Protein AF-A0A0J1FGZ0-F1 (afdb_monomer_lite)

Radius of gyration: 11.86 Å; chains: 1; bounding box: 28×15×34 Å

pLDDT: mean 94.36, std 8.89, range [54.12, 98.62]

Sequence (48 aa):
MIDFHCHLLPGVDDGAESLAEGLAIARQLYEAGFTTVVATPHVLEGIT

Secondary structure (DSSP, 8-state):
-EEEEE--STTTSSS-SSHHHHHHHHHHHHHTT--EEEE-----TT--

Structure (mmCIF, N/CA/C/O backbone):
data_AF-A0A0J1FGZ0-F1
#
_entry.id   AF-A0A0J1FGZ0-F1
#
loop_
_atom_site.group_PDB
_atom_site.id
_atom_site.type_symbol
_atom_site.label_atom_id
_atom_site.label_alt_id
_atom_site.label_comp_id
_atom_site.label_asym_id
_atom_site.label_entity_id
_atom_site.label_seq_id
_atom_site.pdbx_PDB_ins_code
_atom_site.Cartn_x
_atom_site.Cartn_y
_atom_site.Cartn_z
_atom_site.occupancy
_atom_site.B_iso_or_equiv
_atom_site.auth_seq_id
_atom_site.auth_comp_id
_atom_site.auth_asym_id
_atom_site.auth_atom_id
_atom_site.pdbx_PDB_model_num
ATOM 1 N N . MET A 1 1 ? -13.058 6.406 4.946 1.00 93.81 1 MET A N 1
ATOM 2 C CA . MET A 1 1 ? -12.480 7.220 3.845 1.00 93.81 1 MET A CA 1
ATOM 3 C C . MET A 1 1 ? -11.753 6.292 2.875 1.00 93.81 1 MET A C 1
ATOM 5 O O . MET A 1 1 ? -11.380 5.204 3.304 1.00 93.81 1 MET A O 1
ATOM 9 N N . ILE A 1 2 ? -11.605 6.654 1.595 1.00 98.00 2 ILE A N 1
ATOM 10 C CA . ILE A 1 2 ? -10.888 5.832 0.600 1.00 98.00 2 ILE A CA 1
ATOM 11 C C . ILE A 1 2 ? -9.607 6.561 0.198 1.00 98.00 2 ILE A C 1
ATOM 13 O O . ILE A 1 2 ? -9.678 7.734 -0.161 1.00 98.00 2 ILE A O 1
ATOM 17 N N . ASP A 1 3 ? -8.473 5.869 0.276 1.00 98.00 3 ASP A N 1
ATOM 18 C CA . ASP A 1 3 ? -7.207 6.314 -0.300 1.00 98.00 3 ASP A CA 1
ATOM 19 C C . ASP A 1 3 ? -7.069 5.723 -1.707 1.00 98.00 3 ASP A C 1
ATOM 21 O O . ASP A 1 3 ? -7.253 4.519 -1.908 1.00 98.00 3 ASP A O 1
ATOM 25 N N . PHE A 1 4 ? -6.787 6.582 -2.680 1.00 98.06 4 PHE A N 1
ATOM 26 C CA . PHE A 1 4 ? -6.674 6.220 -4.090 1.00 98.06 4 PHE A CA 1
ATOM 27 C C . PHE A 1 4 ? -5.234 6.232 -4.601 1.00 98.06 4 PHE A C 1
ATOM 29 O O . PHE A 1 4 ? -5.033 5.971 -5.785 1.00 98.06 4 PHE A O 1
ATOM 36 N N . HIS A 1 5 ? -4.251 6.548 -3.755 1.00 97.25 5 HIS A N 1
ATOM 37 C CA . HIS A 1 5 ? -2.858 6.584 -4.170 1.00 97.25 5 HIS A CA 1
ATOM 38 C C . HIS A 1 5 ? -1.926 6.182 -3.027 1.00 97.25 5 HIS A C 1
ATOM 40 O O . HIS A 1 5 ? -1.593 6.989 -2.162 1.00 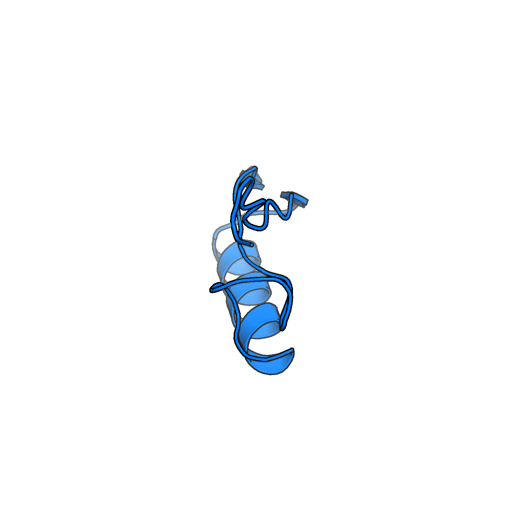97.25 5 HIS A O 1
ATOM 46 N N 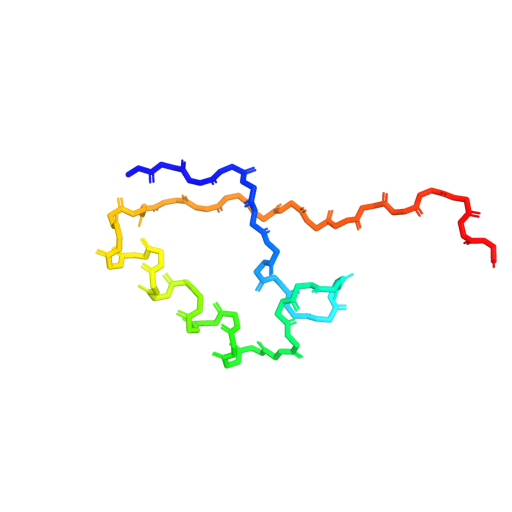. CYS A 1 6 ? -1.494 4.921 -3.040 1.00 96.94 6 CYS A N 1
ATOM 47 C CA . CYS A 1 6 ? -0.629 4.379 -2.001 1.00 96.94 6 CYS A CA 1
ATOM 48 C C . CYS A 1 6 ? 0.351 3.336 -2.556 1.00 96.94 6 CYS A C 1
ATOM 50 O O . CYS A 1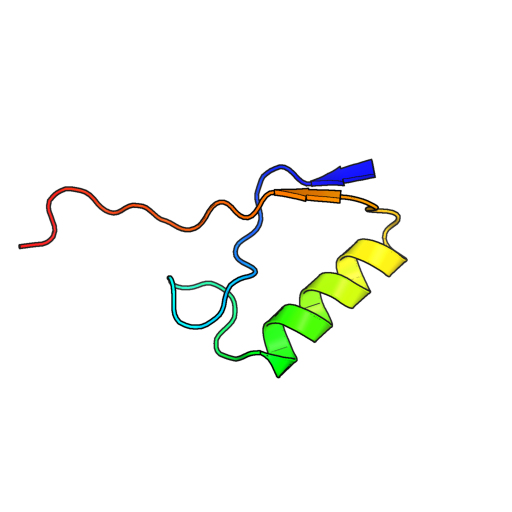 6 ? -0.031 2.448 -3.326 1.00 96.94 6 CYS A O 1
ATOM 52 N N . HIS A 1 7 ? 1.601 3.408 -2.100 1.00 96.88 7 HIS A N 1
ATOM 53 C CA . HIS A 1 7 ? 2.696 2.510 -2.473 1.00 96.88 7 HIS A CA 1
ATOM 54 C C . HIS A 1 7 ? 2.931 1.474 -1.364 1.00 96.88 7 HIS A C 1
ATOM 56 O O . HIS A 1 7 ? 3.919 1.490 -0.632 1.00 96.88 7 HIS A O 1
ATOM 62 N N . LEU A 1 8 ? 1.933 0.606 -1.179 1.00 95.88 8 LEU A N 1
ATOM 63 C CA . LEU A 1 8 ? 1.833 -0.286 -0.017 1.00 95.88 8 LEU A CA 1
ATOM 64 C C . LEU A 1 8 ? 2.452 -1.679 -0.236 1.00 95.88 8 LEU A C 1
ATOM 66 O O . LEU A 1 8 ? 2.627 -2.433 0.722 1.00 95.88 8 LEU A O 1
ATOM 70 N N . LEU A 1 9 ? 2.719 -2.057 -1.491 1.00 96.31 9 LEU A N 1
ATOM 71 C CA . LEU A 1 9 ? 3.112 -3.417 -1.863 1.00 96.31 9 LEU A CA 1
ATOM 72 C C . LEU A 1 9 ? 4.640 -3.566 -1.875 1.00 96.31 9 LEU A C 1
ATOM 74 O O . LEU A 1 9 ? 5.292 -2.946 -2.713 1.00 96.31 9 LEU A O 1
ATOM 78 N N . PRO A 1 10 ? 5.220 -4.416 -1.009 1.00 96.62 10 PRO A N 1
ATOM 79 C CA . PRO A 1 10 ? 6.664 -4.542 -0.936 1.00 96.62 10 PRO A CA 1
ATOM 80 C C . PRO A 1 10 ? 7.263 -5.256 -2.144 1.00 96.62 10 PRO A C 1
ATOM 82 O O . PRO A 1 10 ? 6.726 -6.260 -2.616 1.00 96.62 10 PRO A O 1
ATOM 85 N N . GLY A 1 11 ? 8.408 -4.750 -2.608 1.00 93.62 11 GLY A N 1
ATOM 86 C CA . GLY A 1 11 ? 9.150 -5.305 -3.744 1.00 93.62 11 GLY A CA 1
ATOM 87 C C . GLY A 1 11 ? 8.520 -5.036 -5.114 1.00 93.62 11 GLY A C 1
ATOM 88 O O . GLY A 1 11 ? 8.906 -5.687 -6.084 1.00 93.62 11 GLY A O 1
ATOM 89 N N . VAL A 1 12 ? 7.548 -4.121 -5.197 1.00 94.56 12 VAL A N 1
ATOM 90 C CA . VAL A 1 12 ? 6.908 -3.725 -6.463 1.00 94.56 12 VAL A CA 1
ATOM 91 C C . VAL A 1 12 ? 7.513 -2.437 -7.013 1.00 94.56 12 VAL A C 1
ATOM 93 O O . VAL A 1 12 ? 7.737 -2.337 -8.216 1.00 94.56 12 VAL A O 1
ATOM 96 N N . ASP A 1 13 ? 7.809 -1.477 -6.144 1.00 95.00 13 ASP A N 1
ATOM 97 C CA . ASP A 1 13 ? 8.432 -0.205 -6.489 1.00 95.00 13 ASP A CA 1
ATOM 98 C C . ASP A 1 13 ? 9.204 0.375 -5.289 1.00 95.00 13 ASP A C 1
ATOM 100 O O . ASP A 1 13 ? 9.663 -0.367 -4.421 1.00 95.00 13 ASP A O 1
ATOM 104 N N . ASP A 1 14 ? 9.381 1.693 -5.269 1.00 95.00 14 ASP A N 1
ATOM 105 C CA . ASP A 1 14 ? 10.043 2.493 -4.237 1.00 95.00 14 ASP A CA 1
ATOM 106 C C . ASP A 1 14 ? 9.149 2.827 -3.026 1.00 95.00 14 ASP A C 1
ATOM 108 O O . ASP A 1 14 ? 9.493 3.695 -2.224 1.00 95.00 14 ASP A O 1
ATOM 112 N N . GLY A 1 15 ? 8.004 2.152 -2.891 1.00 95.44 15 GLY A N 1
ATOM 113 C CA . GLY A 1 15 ? 7.169 2.176 -1.697 1.00 95.44 15 GLY A CA 1
ATOM 114 C C . GLY A 1 15 ? 7.748 1.379 -0.527 1.00 95.44 15 GLY A C 1
ATOM 115 O O . GLY A 1 15 ? 8.937 1.423 -0.229 1.00 95.44 15 GLY A O 1
ATOM 116 N N . ALA A 1 16 ? 6.877 0.637 0.163 1.00 97.50 16 ALA A N 1
ATOM 117 C CA . ALA A 1 16 ? 7.272 -0.189 1.304 1.00 97.50 16 ALA A CA 1
ATOM 118 C C . ALA A 1 16 ? 8.416 -1.167 0.956 1.00 97.50 16 ALA A C 1
ATOM 120 O O . ALA A 1 16 ? 8.316 -1.942 0.008 1.00 97.50 16 ALA A O 1
ATOM 121 N N . GLU A 1 17 ? 9.468 -1.228 1.772 1.00 96.44 17 GLU A N 1
ATOM 122 C CA . GLU A 1 17 ? 10.613 -2.119 1.536 1.00 96.44 17 GLU A CA 1
ATOM 123 C C . GLU A 1 17 ? 10.333 -3.559 1.994 1.00 96.44 17 GLU A C 1
ATOM 125 O O . GLU A 1 17 ? 10.947 -4.522 1.531 1.00 96.44 17 GLU A O 1
ATOM 130 N N . SER A 1 18 ? 9.395 -3.735 2.930 1.00 97.81 18 SER A N 1
ATOM 131 C CA . SER A 1 18 ? 9.061 -5.038 3.508 1.00 97.81 18 SER A CA 1
ATOM 132 C C . SER A 1 18 ? 7.577 -5.182 3.834 1.00 97.81 18 SER A C 1
ATOM 134 O O . SER A 1 18 ? 6.847 -4.206 4.003 1.00 97.81 18 SER A O 1
ATOM 136 N N . LEU A 1 19 ? 7.124 -6.427 4.011 1.00 97.50 19 LEU A N 1
ATOM 137 C CA . LEU A 1 19 ? 5.761 -6.702 4.476 1.00 97.50 19 LEU A CA 1
ATOM 138 C C . LEU A 1 1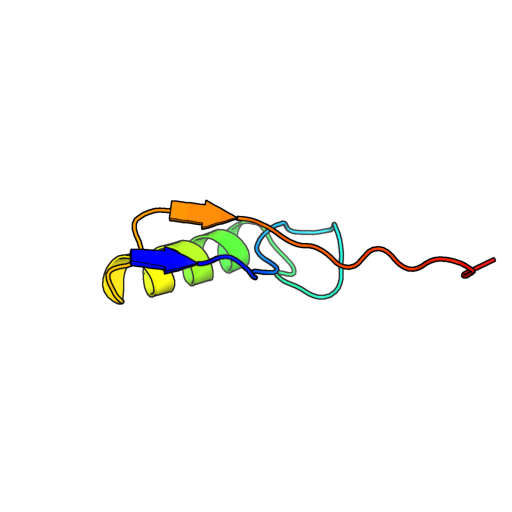9 ? 5.471 -6.043 5.833 1.00 97.50 19 LEU A C 1
ATOM 140 O O . LEU A 1 19 ? 4.361 -5.571 6.064 1.00 97.50 19 LEU A O 1
ATOM 144 N N . ALA A 1 20 ? 6.459 -6.006 6.730 1.00 98.25 20 ALA A N 1
ATOM 145 C CA . ALA A 1 20 ? 6.301 -5.387 8.042 1.00 98.25 20 ALA A CA 1
ATOM 146 C C . ALA A 1 20 ? 6.044 -3.877 7.927 1.00 98.25 20 ALA A C 1
ATOM 148 O O . ALA A 1 20 ? 5.178 -3.350 8.624 1.00 98.25 20 ALA A O 1
ATOM 149 N N . GLU A 1 21 ? 6.753 -3.206 7.020 1.00 98.00 21 GLU A N 1
ATOM 150 C CA . GLU A 1 21 ? 6.572 -1.784 6.741 1.00 98.00 21 GLU A CA 1
ATOM 151 C C . GLU A 1 21 ? 5.226 -1.498 6.065 1.00 98.00 21 GLU A C 1
ATOM 153 O O . GLU A 1 21 ? 4.473 -0.655 6.548 1.00 98.00 21 GLU A O 1
ATOM 158 N N . GLY A 1 22 ? 4.850 -2.269 5.037 1.00 97.69 22 GLY A N 1
ATOM 159 C CA . GLY A 1 22 ? 3.541 -2.133 4.387 1.00 97.69 22 GLY A CA 1
ATOM 160 C C . GLY A 1 22 ? 2.374 -2.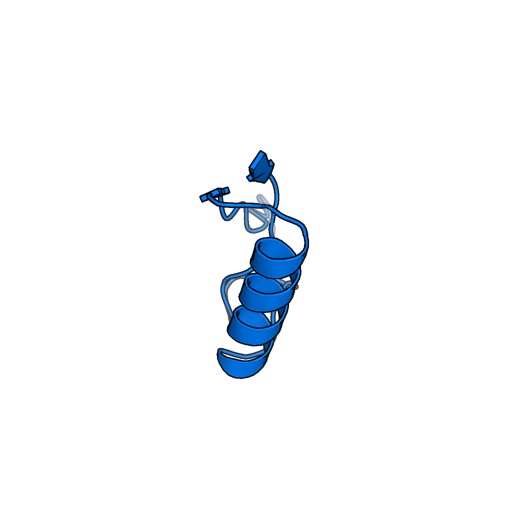310 5.368 1.00 97.69 22 GLY A C 1
ATOM 161 O O . GLY A 1 22 ? 1.400 -1.556 5.341 1.00 97.69 22 GLY A O 1
ATOM 162 N N . LEU A 1 23 ? 2.493 -3.248 6.316 1.00 98.06 23 LEU A N 1
ATOM 163 C CA . LEU A 1 23 ? 1.517 -3.420 7.399 1.00 98.06 23 LEU A CA 1
ATOM 164 C C . LEU A 1 23 ? 1.510 -2.249 8.391 1.00 98.06 23 LEU A C 1
ATOM 166 O O . LEU A 1 23 ? 0.450 -1.922 8.927 1.00 98.06 23 LEU A O 1
ATOM 170 N N . ALA A 1 24 ? 2.658 -1.628 8.668 1.00 98.25 24 ALA A N 1
ATOM 171 C CA . ALA A 1 24 ? 2.720 -0.442 9.517 1.00 98.25 24 ALA A CA 1
ATOM 172 C C . ALA A 1 24 ? 2.005 0.748 8.857 1.00 98.25 24 ALA A C 1
ATOM 174 O O . ALA A 1 24 ? 1.180 1.388 9.508 1.00 98.25 24 ALA A O 1
ATOM 175 N N . ILE A 1 25 ? 2.231 0.971 7.559 1.00 97.44 25 ILE A N 1
ATOM 176 C CA . ILE A 1 25 ? 1.533 1.995 6.765 1.00 97.44 25 ILE A CA 1
ATOM 177 C C . ILE A 1 25 ? 0.021 1.723 6.749 1.00 97.44 25 ILE A C 1
ATOM 179 O O . ILE A 1 25 ? -0.775 2.615 7.042 1.00 97.44 25 ILE A O 1
ATOM 183 N N . ALA A 1 26 ? -0.397 0.476 6.501 1.00 97.75 26 ALA A N 1
ATOM 184 C CA . ALA A 1 26 ? -1.812 0.094 6.515 1.00 97.75 26 ALA A CA 1
ATOM 185 C C . ALA A 1 26 ? -2.495 0.385 7.865 1.00 97.75 26 ALA A C 1
ATOM 187 O O . ALA A 1 26 ? -3.637 0.847 7.900 1.00 97.75 26 ALA A O 1
ATOM 188 N N . ARG A 1 27 ? -1.798 0.140 8.985 1.00 98.38 27 ARG A N 1
ATOM 189 C CA . ARG A 1 27 ? -2.305 0.458 10.331 1.00 98.38 27 ARG A CA 1
ATOM 190 C C . ARG A 1 27 ? -2.460 1.960 10.538 1.00 98.38 27 ARG A C 1
ATOM 192 O O . ARG A 1 27 ? -3.505 2.379 11.021 1.00 98.38 27 ARG A O 1
ATOM 199 N N . GLN A 1 28 ? -1.4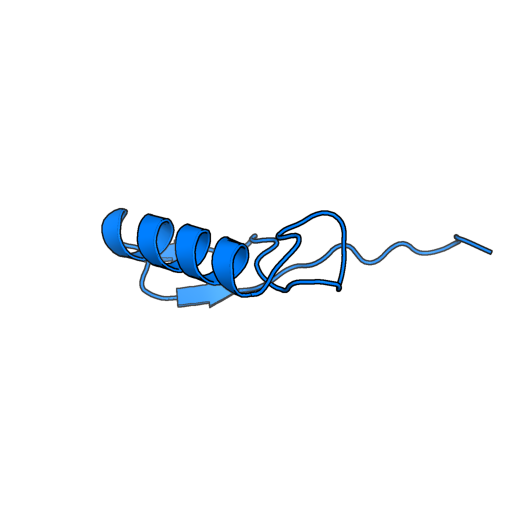78 2.757 10.122 1.00 98.19 28 GLN A N 1
ATOM 200 C CA . GLN A 1 28 ? -1.558 4.219 10.204 1.00 98.19 28 GLN A CA 1
ATOM 201 C C . GLN A 1 28 ? -2.736 4.771 9.390 1.00 98.19 28 GLN A C 1
ATOM 203 O O . GLN A 1 28 ? -3.483 5.616 9.877 1.00 98.19 28 GLN A O 1
ATOM 208 N N . LEU A 1 29 ? -2.955 4.251 8.178 1.00 98.19 29 LEU A N 1
ATOM 209 C CA . LEU A 1 29 ? -4.104 4.620 7.345 1.00 98.19 29 LEU A CA 1
ATOM 210 C C . LEU A 1 29 ? -5.433 4.273 8.029 1.00 98.19 29 LEU A C 1
ATOM 212 O O . LEU A 1 29 ? -6.354 5.090 8.055 1.00 98.19 29 LEU A O 1
ATOM 216 N N . TYR A 1 30 ? -5.526 3.090 8.634 1.00 98.19 30 TYR A N 1
ATOM 217 C CA . TYR A 1 30 ? -6.713 2.691 9.384 1.00 98.19 30 TYR A CA 1
ATOM 218 C C . TYR A 1 30 ? -6.978 3.606 10.589 1.00 98.19 30 TYR A C 1
ATOM 220 O O . TYR A 1 30 ? -8.104 4.070 10.773 1.00 98.19 30 TYR A O 1
ATOM 228 N N . GLU A 1 31 ? -5.945 3.924 11.372 1.00 98.62 31 GLU A N 1
ATOM 229 C CA . GLU A 1 31 ? -6.031 4.852 12.509 1.00 98.62 31 GLU A CA 1
ATOM 230 C C . GLU A 1 31 ? -6.429 6.272 12.075 1.00 98.62 31 GLU A C 1
ATOM 232 O O . GLU A 1 31 ? -7.155 6.959 12.793 1.00 98.62 31 GLU A O 1
ATOM 237 N N . ALA A 1 32 ? -6.041 6.685 10.866 1.00 97.94 32 ALA A N 1
ATOM 238 C CA . ALA A 1 32 ? -6.461 7.938 10.242 1.00 97.94 32 ALA A CA 1
ATOM 239 C C . ALA A 1 32 ? -7.892 7.902 9.649 1.00 97.94 32 ALA A C 1
ATOM 241 O O . ALA A 1 32 ? -8.361 8.899 9.098 1.00 97.94 32 ALA A O 1
ATOM 242 N N . GLY A 1 33 ? -8.614 6.780 9.758 1.00 98.38 33 GLY A N 1
ATOM 243 C CA . GLY A 1 33 ? -10.008 6.640 9.314 1.00 98.38 33 GLY A CA 1
ATOM 244 C C . GLY A 1 33 ? -10.185 6.197 7.855 1.00 98.38 33 GLY A C 1
ATOM 245 O O . GLY A 1 33 ? -11.298 6.267 7.304 1.00 98.38 33 GLY A O 1
ATOM 246 N N . PHE A 1 34 ? -9.118 5.731 7.202 1.00 98.50 34 PHE A N 1
ATOM 247 C CA . PHE A 1 34 ? -9.224 5.062 5.909 1.00 98.50 34 PHE A CA 1
ATOM 248 C C . PHE A 1 34 ? -9.699 3.619 6.087 1.00 98.50 34 PHE A C 1
ATOM 250 O O . PHE A 1 34 ? -9.243 2.877 6.949 1.00 98.50 34 PHE A O 1
ATOM 257 N N . THR A 1 35 ? -10.649 3.215 5.252 1.00 97.88 35 THR A N 1
ATOM 258 C CA . THR A 1 35 ? -11.276 1.883 5.291 1.00 97.88 35 THR A CA 1
ATOM 259 C C . THR A 1 35 ? -11.039 1.103 4.004 1.00 97.88 35 THR A C 1
ATOM 261 O O . THR A 1 35 ? -11.388 -0.070 3.905 1.00 97.88 35 THR A O 1
ATOM 264 N N . THR A 1 36 ? -10.482 1.758 2.988 1.00 98.06 36 THR A N 1
ATOM 265 C CA . THR A 1 36 ? -10.167 1.177 1.685 1.00 98.06 36 THR A CA 1
ATOM 266 C C . THR A 1 36 ? -8.962 1.914 1.123 1.00 98.06 36 THR A C 1
ATOM 268 O O . THR A 1 36 ? -8.911 3.140 1.198 1.00 98.06 36 THR A O 1
ATOM 271 N N . VAL A 1 37 ? -8.012 1.162 0.574 1.00 97.94 37 VAL A N 1
ATOM 272 C CA . VAL A 1 37 ? -6.793 1.683 -0.047 1.00 97.94 37 VAL A CA 1
ATOM 273 C C . VAL A 1 37 ? -6.652 1.019 -1.407 1.00 97.94 37 VAL A C 1
ATOM 275 O O . VAL A 1 37 ? -6.725 -0.207 -1.507 1.00 97.94 37 VAL A O 1
ATOM 278 N N . VAL A 1 38 ? -6.467 1.821 -2.448 1.00 98.06 38 VAL A N 1
ATOM 279 C CA . VAL A 1 38 ? -6.116 1.348 -3.786 1.00 98.06 38 VAL A CA 1
ATOM 280 C C . VAL A 1 38 ? -4.607 1.482 -3.938 1.00 98.06 38 VAL A C 1
ATOM 282 O O . VAL A 1 38 ? -4.076 2.589 -3.916 1.00 98.06 38 VAL A O 1
ATOM 285 N N . ALA A 1 39 ? -3.909 0.353 -4.068 1.00 96.88 39 ALA A N 1
ATOM 286 C CA . ALA A 1 39 ? -2.477 0.371 -4.338 1.00 96.88 39 ALA A CA 1
ATOM 287 C C . ALA A 1 39 ? -2.226 0.850 -5.777 1.00 96.88 39 ALA A C 1
ATOM 289 O O . ALA A 1 39 ? -2.816 0.313 -6.717 1.00 96.88 39 ALA A O 1
ATOM 290 N N . THR A 1 40 ? -1.350 1.838 -5.944 1.00 97.31 40 THR A N 1
ATOM 291 C CA . THR A 1 40 ? -1.016 2.442 -7.246 1.00 97.31 40 THR A CA 1
ATOM 292 C C . THR A 1 40 ? 0.498 2.491 -7.438 1.00 97.31 40 THR A C 1
ATOM 294 O O . THR A 1 40 ? 1.067 3.583 -7.472 1.00 97.31 40 THR A O 1
ATOM 297 N N . PRO A 1 41 ? 1.167 1.328 -7.508 1.00 96.19 41 PRO A N 1
ATOM 298 C CA . PRO A 1 41 ? 2.607 1.307 -7.667 1.00 96.19 41 PRO A CA 1
ATOM 299 C C . PRO A 1 41 ? 3.033 1.964 -8.983 1.00 96.19 41 PRO A C 1
ATOM 301 O O . PRO A 1 41 ? 2.263 2.008 -9.951 1.00 96.19 41 PRO A O 1
ATOM 304 N N . HIS A 1 42 ? 4.265 2.457 -9.030 1.00 94.94 42 HIS A N 1
ATOM 305 C CA . HIS A 1 42 ? 4.822 3.061 -10.231 1.00 94.94 42 HIS A CA 1
ATOM 306 C C . HIS A 1 42 ? 4.869 2.056 -11.390 1.00 94.94 42 HIS A C 1
ATOM 308 O O . HIS A 1 42 ? 5.372 0.941 -11.265 1.00 94.94 42 HIS A O 1
ATOM 314 N N . VAL A 1 43 ? 4.394 2.487 -12.559 1.00 92.25 43 VAL A N 1
ATOM 315 C CA . VAL A 1 43 ? 4.646 1.813 -13.836 1.00 92.25 43 VAL A CA 1
ATOM 316 C C . VAL A 1 43 ? 5.597 2.700 -14.618 1.00 92.25 43 VAL A C 1
ATOM 318 O O . VAL A 1 43 ? 5.233 3.798 -15.036 1.00 92.25 43 VAL A O 1
ATOM 321 N N . LEU A 1 44 ? 6.834 2.242 -14.778 1.00 86.75 44 LEU A N 1
ATOM 322 C CA . LEU A 1 44 ? 7.866 2.977 -15.497 1.00 86.75 44 LEU A CA 1
ATOM 323 C C . LEU A 1 44 ? 7.961 2.420 -16.920 1.00 86.75 44 LEU A C 1
ATOM 325 O O . LEU A 1 44 ? 8.471 1.322 -17.136 1.00 86.75 44 LEU A O 1
ATOM 329 N N . GLU A 1 45 ? 7.451 3.163 -17.899 1.00 83.25 45 GLU A N 1
ATOM 330 C CA . GLU A 1 45 ? 7.650 2.841 -19.314 1.00 83.25 45 GLU A CA 1
ATOM 331 C C . GLU A 1 45 ? 9.010 3.366 -19.798 1.00 83.25 45 GLU A C 1
ATOM 333 O O . GLU A 1 45 ? 9.411 4.485 -19.479 1.00 83.25 45 GLU A O 1
ATOM 338 N N . GLY A 1 46 ? 9.720 2.568 -20.602 1.00 71.00 46 GLY A N 1
ATOM 339 C CA . GLY A 1 46 ? 10.956 2.996 -21.269 1.00 71.00 46 GLY A CA 1
ATOM 340 C C . GLY A 1 46 ? 12.256 2.782 -20.487 1.00 71.00 46 GLY A C 1
ATOM 341 O O . GLY A 1 46 ? 13.298 3.262 -20.927 1.00 71.00 46 GLY A O 1
ATOM 342 N N . ILE A 1 47 ? 12.231 2.044 -19.374 1.00 61.97 47 ILE A N 1
ATOM 343 C CA . ILE A 1 47 ? 13.460 1.554 -18.736 1.00 61.97 47 ILE A CA 1
ATOM 344 C C . ILE A 1 47 ? 13.881 0.271 -19.461 1.00 61.97 47 ILE A C 1
ATOM 346 O O . ILE A 1 47 ? 13.325 -0.800 -19.226 1.00 61.97 47 ILE A O 1
ATOM 350 N N . THR A 1 48 ? 14.797 0.427 -20.417 1.00 54.12 48 THR A N 1
ATOM 351 C CA . THR A 1 48 ? 15.527 -0.661 -21.094 1.00 54.12 48 THR A CA 1
ATOM 352 C C . THR A 1 48 ? 16.603 -1.260 -20.209 1.00 54.12 48 THR A C 1
ATOM 354 O O . THR A 1 48 ? 17.309 -0.454 -19.561 1.00 54.12 48 THR A O 1
#

Foldseek 3Di:
DEAEEAQLDDPQAPHDPDPVRSVVVVVVCVVVPHPYYDYDHDDDPPPD